Protein AF-A0A8J4U2I3-F1 (afdb_monomer_lite)

Foldseek 3Di:
DVVLVVVCVVVVNPPDAAEAEFFQDPVSVVCQVVVCVPDDVRHYYHYDHPVDPGPCVVVVHDPLWDFDAAPQRDGQDIGDPPCSPPVHCNVVVSNVVRSPPPVPPPD

InterPro domains:
  IPR007671 Selenoprotein P, N-terminal [PF04592] (1-107)
  IPR037941 Selenoprotein P [PTHR10105] (1-106)

pLDDT: mean 93.06, std 8.65, range [47.22, 98.12]

Radius of gyration: 14.65 Å; chains: 1; bounding box: 35×32×36 Å

Structure (mmCIF, N/CA/C/O backbone):
data_AF-A0A8J4U2I3-F1
#
_entry.id   AF-A0A8J4U2I3-F1
#
loop_
_atom_site.group_PDB
_atom_site.id
_atom_site.type_symbol
_atom_site.label_atom_id
_atom_site.label_alt_id
_atom_site.label_comp_id
_atom_site.label_asym_id
_atom_site.label_entity_id
_atom_site.label_seq_id
_atom_site.pdbx_PDB_ins_code
_atom_site.Cartn_x
_atom_site.Cartn_y
_atom_site.Cartn_z
_atom_site.occupancy
_atom_site.B_iso_or_equiv
_atom_site.auth_seq_id
_atom_site.auth_comp_id
_atom_site.auth_asym_id
_atom_site.auth_atom_id
_atom_site.pdbx_PDB_model_num
ATOM 1 N N . LEU A 1 1 ? 0.841 -7.121 7.303 1.00 91.88 1 LEU A N 1
ATOM 2 C CA . LEU A 1 1 ? -0.460 -6.752 6.699 1.00 91.88 1 LEU A CA 1
ATOM 3 C C . LEU A 1 1 ? -1.638 -7.536 7.272 1.00 91.88 1 LEU A C 1
ATOM 5 O O . LEU A 1 1 ? -2.484 -6.896 7.872 1.00 91.88 1 LEU A O 1
ATOM 9 N N . GLY A 1 2 ? -1.679 -8.876 7.195 1.00 94.50 2 GLY A N 1
ATOM 10 C CA . GLY A 1 2 ? -2.821 -9.661 7.718 1.00 94.50 2 GLY A CA 1
ATOM 11 C C . GLY A 1 2 ? -3.225 -9.314 9.161 1.00 94.50 2 GLY A C 1
ATOM 12 O O . GLY A 1 2 ? -4.375 -8.988 9.418 1.00 94.50 2 GLY A O 1
ATOM 13 N N . LYS A 1 3 ? -2.247 -9.207 10.076 1.00 95.19 3 LYS A N 1
ATOM 14 C CA . LYS A 1 3 ? -2.490 -8.756 11.463 1.00 95.19 3 LYS A CA 1
ATOM 15 C C . LYS A 1 3 ? -3.173 -7.381 11.563 1.00 95.19 3 LYS A C 1
ATOM 17 O O . LYS A 1 3 ? -4.005 -7.193 12.446 1.00 95.19 3 LYS A O 1
ATOM 22 N N . LEU A 1 4 ? -2.805 -6.429 10.697 1.00 96.12 4 LEU A N 1
ATOM 23 C CA . LEU A 1 4 ? -3.409 -5.092 10.653 1.00 96.12 4 LEU A CA 1
ATOM 24 C C . LEU A 1 4 ? -4.854 -5.182 10.155 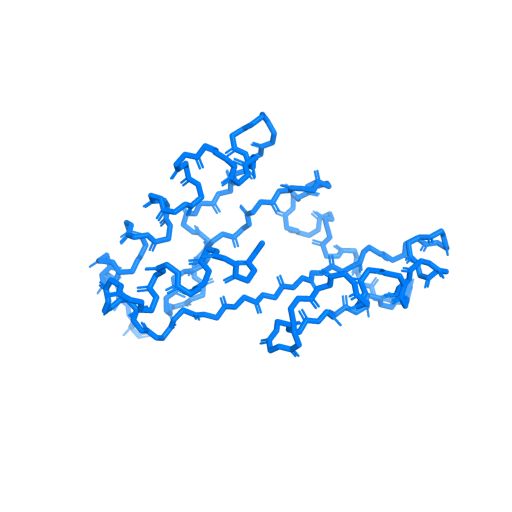1.00 96.12 4 LEU A C 1
ATOM 26 O O . LEU A 1 4 ? -5.745 -4.659 10.814 1.00 96.12 4 LEU A O 1
ATOM 30 N N . ARG A 1 5 ? -5.098 -5.903 9.055 1.00 95.56 5 ARG A N 1
ATOM 31 C CA . ARG A 1 5 ? -6.455 -6.156 8.554 1.00 95.56 5 ARG A CA 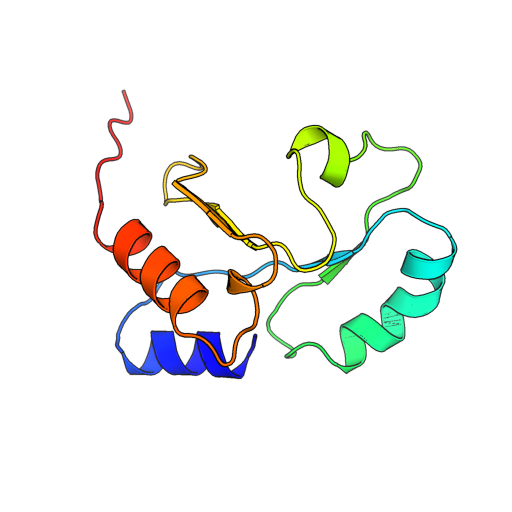1
ATOM 32 C C . ARG A 1 5 ? -7.342 -6.771 9.638 1.00 95.56 5 ARG A C 1
ATOM 34 O O . ARG A 1 5 ? -8.415 -6.245 9.914 1.00 95.56 5 ARG A O 1
ATOM 41 N N . ASP A 1 6 ? -6.879 -7.829 10.304 1.00 95.25 6 ASP A N 1
ATOM 42 C CA . ASP A 1 6 ? -7.656 -8.489 11.360 1.00 95.25 6 ASP A CA 1
ATOM 43 C C . ASP A 1 6 ? -7.917 -7.547 12.546 1.00 95.25 6 ASP A C 1
ATOM 45 O O . ASP A 1 6 ? -8.975 -7.600 13.171 1.00 95.25 6 ASP A O 1
ATOM 49 N N . LYS A 1 7 ? -6.958 -6.665 12.866 1.00 95.75 7 LYS A N 1
ATOM 50 C CA . LYS A 1 7 ? -7.121 -5.633 13.899 1.00 95.75 7 LYS A CA 1
ATOM 51 C C . LYS A 1 7 ? -8.200 -4.614 13.520 1.00 95.75 7 LYS A C 1
ATOM 53 O O . LYS A 1 7 ? -9.013 -4.275 14.377 1.00 95.75 7 LYS A O 1
ATOM 58 N N . LEU A 1 8 ? -8.233 -4.158 12.268 1.00 95.81 8 LEU A N 1
ATOM 59 C CA . LEU A 1 8 ? -9.262 -3.240 11.767 1.00 95.81 8 LEU A CA 1
ATOM 60 C C . LEU A 1 8 ? -10.652 -3.888 11.801 1.00 95.81 8 LEU A C 1
ATOM 62 O O . LEU A 1 8 ? -11.583 -3.289 12.339 1.00 95.81 8 LEU A O 1
ATOM 66 N N . ALA A 1 9 ? -10.763 -5.137 11.338 1.00 94.50 9 ALA A N 1
ATOM 67 C CA . ALA A 1 9 ? -12.016 -5.890 11.341 1.00 94.50 9 ALA A CA 1
ATOM 68 C C . ALA A 1 9 ? -12.567 -6.099 12.763 1.00 94.50 9 ALA A C 1
ATOM 70 O O . ALA A 1 9 ? -13.745 -5.852 13.011 1.00 94.50 9 ALA A O 1
ATOM 71 N N . ARG A 1 10 ? -11.710 -6.462 13.733 1.00 95.88 10 ARG A N 1
ATOM 72 C CA . ARG A 1 10 ? -12.103 -6.538 15.157 1.00 95.88 10 ARG A CA 1
ATOM 73 C C . ARG A 1 10 ? -12.550 -5.192 15.730 1.00 95.88 10 ARG A C 1
ATOM 75 O O . ARG A 1 10 ? -13.336 -5.167 16.667 1.00 95.88 10 ARG A O 1
ATOM 82 N N . GLY A 1 11 ? -12.046 -4.088 15.182 1.00 94.69 11 GLY A N 1
ATOM 83 C CA . GLY A 1 11 ? -12.450 -2.726 15.528 1.00 94.69 11 GLY A CA 1
ATOM 84 C C . GLY A 1 11 ? -13.669 -2.214 14.757 1.00 94.69 11 GLY A C 1
ATOM 85 O O . GLY A 1 11 ? -13.875 -1.005 14.736 1.00 94.69 11 GLY A O 1
ATOM 86 N N . ASN A 1 12 ? -14.430 -3.097 14.099 1.00 93.06 12 ASN A N 1
ATOM 87 C CA . ASN A 1 12 ? -15.608 -2.778 13.289 1.00 93.06 12 ASN A CA 1
ATOM 88 C C . ASN A 1 12 ? -15.344 -1.828 12.097 1.00 93.06 12 ASN A C 1
ATOM 90 O O . ASN A 1 12 ? -16.283 -1.266 11.536 1.00 93.06 12 ASN A O 1
ATOM 94 N N . LEU A 1 13 ? -14.082 -1.666 11.673 1.00 93.38 13 LEU A N 1
ATOM 95 C CA . LEU A 1 13 ? -13.745 -1.028 10.398 1.00 93.38 13 LEU A CA 1
ATOM 96 C C . LEU A 1 13 ? -13.843 -2.069 9.283 1.00 93.38 13 LEU A C 1
ATOM 98 O O . LEU A 1 13 ? -12.891 -2.795 8.990 1.00 93.38 13 LEU A O 1
ATOM 102 N N . THR A 1 14 ? -15.025 -2.156 8.685 1.00 90.69 14 THR A N 1
ATOM 103 C CA . THR A 1 14 ? -15.316 -3.032 7.546 1.00 90.69 14 THR A CA 1
ATOM 104 C C . THR A 1 14 ? -15.177 -2.274 6.221 1.00 90.69 14 THR A C 1
ATOM 106 O O . THR A 1 14 ? -15.093 -1.045 6.195 1.00 90.69 14 THR A O 1
ATOM 109 N N . GLY A 1 15 ? -15.110 -3.006 5.105 1.00 90.31 15 GLY A N 1
ATOM 110 C CA . GLY A 1 15 ? -14.977 -2.408 3.770 1.00 90.31 15 GLY A CA 1
ATOM 111 C C . GLY A 1 15 ? -13.576 -1.882 3.434 1.00 90.31 15 GLY A C 1
ATOM 112 O O . GLY A 1 15 ? -13.419 -1.182 2.442 1.00 90.31 15 GLY A O 1
ATOM 113 N N . VAL A 1 16 ? -12.558 -2.215 4.236 1.00 94.38 16 VAL A N 1
ATOM 114 C CA . VAL A 1 16 ? -11.151 -1.931 3.920 1.00 94.38 16 VAL A CA 1
ATOM 115 C C . VAL A 1 16 ? -10.563 -3.111 3.149 1.00 94.38 16 VAL A C 1
ATOM 117 O O . VAL A 1 16 ? -10.556 -4.237 3.650 1.00 94.38 16 VAL A O 1
ATOM 120 N N . ALA A 1 17 ? -10.043 -2.847 1.953 1.00 95.56 17 ALA A N 1
ATOM 121 C CA . ALA A 1 17 ? -9.330 -3.822 1.134 1.00 95.56 17 ALA A CA 1
ATOM 122 C C . ALA A 1 17 ? -7.829 -3.507 1.102 1.00 95.56 17 ALA A C 1
ATOM 124 O O . ALA A 1 17 ? -7.419 -2.354 1.204 1.00 95.56 17 ALA 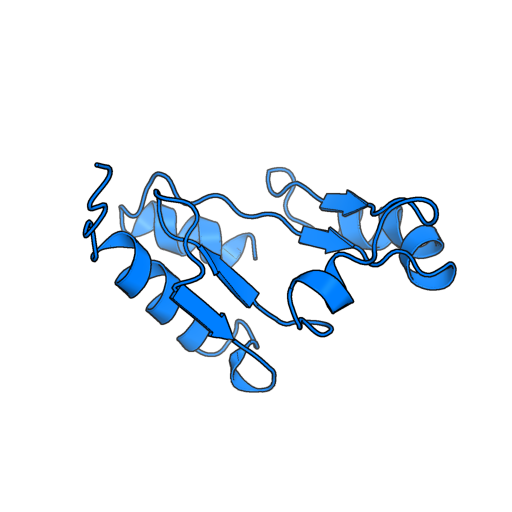A O 1
ATOM 125 N N . PHE A 1 18 ? -7.010 -4.546 0.953 1.00 97.25 18 PHE A N 1
ATOM 126 C CA . PHE A 1 18 ? -5.561 -4.425 0.811 1.00 97.25 18 PHE A CA 1
ATOM 127 C C . PHE A 1 18 ? -5.141 -5.007 -0.532 1.00 97.25 18 PHE A C 1
ATOM 129 O O . PHE A 1 18 ? -5.666 -6.037 -0.947 1.00 97.25 18 PHE A O 1
ATOM 136 N N . LEU A 1 19 ? -4.155 -4.387 -1.169 1.00 97.06 19 LEU A N 1
ATOM 137 C CA . LEU A 1 19 ? -3.500 -4.898 -2.364 1.00 97.06 19 LEU A CA 1
ATOM 138 C C . LEU A 1 19 ? -1.997 -4.714 -2.194 1.00 97.06 19 LEU A C 1
ATOM 140 O O . LEU A 1 19 ? -1.545 -3.634 -1.824 1.00 97.06 19 LEU A O 1
ATOM 144 N N . ILE A 1 20 ? -1.229 -5.764 -2.464 1.00 97.44 20 ILE A N 1
ATOM 145 C CA . ILE A 1 20 ? 0.221 -5.649 -2.609 1.00 97.44 20 ILE A CA 1
ATOM 146 C C . ILE A 1 20 ? 0.519 -5.549 -4.098 1.00 97.44 20 ILE A C 1
ATOM 148 O O . ILE A 1 20 ? 0.178 -6.458 -4.855 1.00 97.44 20 ILE A O 1
ATOM 152 N N . VAL A 1 21 ? 1.168 -4.468 -4.509 1.00 96.75 21 VAL A N 1
ATOM 153 C CA . VAL A 1 21 ? 1.756 -4.344 -5.843 1.00 96.75 21 VAL A CA 1
ATOM 154 C C . VAL A 1 21 ? 3.182 -4.870 -5.746 1.00 96.75 21 VAL A C 1
ATOM 156 O O . VAL A 1 21 ? 3.941 -4.437 -4.887 1.00 96.75 21 VAL A O 1
ATOM 159 N N . ASN A 1 22 ? 3.530 -5.863 -6.558 1.00 97.31 22 ASN A N 1
ATOM 160 C CA . ASN A 1 22 ? 4.908 -6.295 -6.725 1.00 97.31 22 ASN A CA 1
ATOM 161 C C . ASN A 1 22 ? 5.486 -5.605 -7.952 1.00 97.31 22 ASN A C 1
ATOM 163 O O . ASN A 1 22 ? 4.865 -5.607 -9.019 1.00 97.31 22 ASN A O 1
ATOM 167 N N . ASP A 1 23 ? 6.676 -5.057 -7.768 1.00 96.31 23 ASP A N 1
ATOM 168 C CA . ASP A 1 23 ? 7.412 -4.318 -8.774 1.00 96.31 23 ASP A CA 1
ATOM 169 C C . ASP A 1 23 ? 7.699 -5.145 -10.045 1.00 96.31 23 ASP A C 1
ATOM 171 O O . ASP A 1 23 ? 7.732 -6.388 -10.026 1.00 96.31 23 ASP A O 1
ATOM 175 N N . GLN A 1 24 ? 7.847 -4.438 -11.165 1.00 95.94 24 GLN A N 1
ATOM 176 C CA . GLN A 1 24 ? 8.040 -5.032 -12.478 1.00 95.94 24 GLN A CA 1
ATOM 177 C C . GLN A 1 24 ? 9.455 -5.551 -12.726 1.00 95.94 24 GLN A C 1
ATOM 179 O O . GLN A 1 24 ? 9.612 -6.290 -13.697 1.00 95.94 24 GLN A O 1
ATOM 184 N N . ASP A 1 25 ? 10.460 -5.264 -11.896 1.00 95.25 25 ASP A N 1
ATOM 185 C CA . ASP A 1 25 ? 11.840 -5.696 -12.129 1.00 95.25 25 ASP A CA 1
ATOM 186 C C . ASP A 1 25 ? 12.010 -7.216 -12.178 1.00 95.25 25 ASP A C 1
ATOM 188 O O . ASP A 1 25 ? 11.288 -8.000 -11.554 1.00 95.25 25 ASP A O 1
ATOM 192 N N . ALA A 1 26 ? 13.039 -7.664 -12.903 1.00 97.12 26 ALA A N 1
ATOM 193 C CA . ALA A 1 26 ? 13.331 -9.086 -13.079 1.00 97.12 26 ALA A CA 1
ATOM 194 C C . ALA A 1 26 ? 13.495 -9.832 -11.744 1.00 97.12 26 ALA A C 1
ATOM 196 O O . ALA A 1 26 ? 12.966 -10.936 -11.589 1.00 97.12 26 ALA A O 1
ATOM 197 N N . HIS A 1 27 ? 14.181 -9.220 -10.774 1.00 97.00 27 HIS A N 1
ATOM 198 C CA . HIS A 1 27 ? 14.354 -9.792 -9.441 1.00 97.00 27 HIS A CA 1
ATOM 199 C C . HIS A 1 27 ? 13.023 -9.860 -8.672 1.00 97.00 27 HIS A C 1
ATOM 201 O O . HIS A 1 27 ? 12.678 -10.914 -8.135 1.00 97.00 27 HIS A O 1
ATOM 207 N N . SER A 1 28 ? 12.240 -8.776 -8.671 1.00 96.12 28 SER A N 1
ATOM 208 C CA . SER A 1 28 ? 10.916 -8.707 -8.036 1.00 96.12 28 SER A CA 1
ATOM 209 C C . SER A 1 28 ? 9.986 -9.805 -8.562 1.00 96.12 28 SER A C 1
ATOM 211 O O . SER A 1 28 ? 9.383 -10.539 -7.773 1.00 96.12 28 SER A O 1
ATOM 213 N N . ARG A 1 29 ? 9.954 -10.010 -9.886 1.00 97.12 29 ARG A N 1
ATOM 214 C CA . ARG A 1 29 ? 9.182 -11.083 -10.537 1.00 97.12 29 ARG A CA 1
ATOM 215 C C . ARG A 1 29 ? 9.661 -12.481 -10.156 1.00 97.12 29 ARG A C 1
ATOM 217 O O . ARG A 1 29 ? 8.835 -13.350 -9.879 1.00 97.12 29 ARG A O 1
ATOM 224 N N . ALA A 1 30 ? 10.975 -12.709 -10.121 1.00 98.00 30 ALA A N 1
ATOM 225 C CA . ALA A 1 30 ? 11.536 -13.995 -9.701 1.00 98.00 30 ALA A CA 1
ATOM 226 C C . ALA A 1 30 ? 11.146 -14.341 -8.251 1.00 98.00 30 ALA A C 1
ATOM 228 O O . ALA A 1 30 ? 10.910 -15.505 -7.926 1.00 98.00 30 ALA A O 1
ATOM 229 N N . MET A 1 31 ? 11.000 -13.320 -7.401 1.00 98.00 31 MET A N 1
ATOM 230 C CA . MET A 1 31 ? 10.615 -13.451 -5.994 1.00 98.00 31 MET A CA 1
ATOM 231 C C . MET A 1 31 ? 9.098 -13.451 -5.745 1.00 98.00 31 MET A C 1
ATOM 233 O O . MET A 1 31 ? 8.681 -13.583 -4.591 1.00 98.00 31 MET A O 1
ATOM 237 N N . TYR A 1 32 ? 8.260 -13.366 -6.787 1.00 97.81 32 TYR A N 1
ATOM 238 C CA . TYR A 1 32 ? 6.797 -13.290 -6.656 1.00 97.81 32 TYR A CA 1
ATOM 239 C C . TYR A 1 32 ? 6.216 -14.390 -5.759 1.00 97.81 32 TYR A C 1
ATOM 241 O O . TYR A 1 32 ? 5.400 -14.123 -4.877 1.00 97.81 32 TYR A O 1
ATOM 249 N N . TRP A 1 33 ? 6.650 -15.638 -5.951 1.00 97.44 33 TRP A N 1
ATOM 250 C CA . TRP A 1 33 ? 6.120 -16.767 -5.186 1.00 97.44 33 TRP A CA 1
ATOM 251 C C . TRP A 1 33 ? 6.514 -16.720 -3.713 1.00 97.44 33 TRP A C 1
ATOM 253 O O . TRP A 1 33 ? 5.710 -17.089 -2.858 1.00 97.44 33 TRP A O 1
ATOM 263 N N . GLU A 1 34 ? 7.706 -16.210 -3.401 1.00 97.94 34 GLU A N 1
ATOM 264 C CA . GLU A 1 34 ? 8.125 -16.009 -2.016 1.00 97.94 34 GLU A CA 1
ATOM 265 C C . GLU A 1 34 ? 7.320 -14.888 -1.354 1.00 97.94 34 GLU A C 1
ATOM 267 O O . GLU A 1 34 ? 6.842 -15.054 -0.228 1.00 97.94 34 GLU A O 1
ATOM 272 N N . LEU A 1 35 ? 7.102 -13.778 -2.067 1.00 97.12 35 LEU A N 1
ATOM 273 C CA . LEU A 1 35 ? 6.238 -12.690 -1.608 1.00 97.12 35 LEU A CA 1
ATOM 274 C C . LEU A 1 35 ? 4.815 -13.197 -1.339 1.00 97.12 35 LEU A C 1
ATOM 276 O O . LEU A 1 35 ? 4.263 -12.961 -0.261 1.00 97.12 35 LEU A O 1
ATOM 280 N N . LYS A 1 36 ? 4.237 -13.950 -2.280 1.00 97.06 36 LYS A N 1
ATOM 281 C CA . LYS A 1 36 ? 2.895 -14.526 -2.147 1.00 97.06 36 LYS A CA 1
ATOM 282 C C . LYS A 1 36 ? 2.806 -15.501 -0.975 1.00 97.06 36 LYS A C 1
ATOM 284 O O . LYS A 1 36 ? 1.853 -15.425 -0.210 1.00 97.06 36 LYS A O 1
ATOM 289 N N . ARG A 1 37 ? 3.815 -16.360 -0.778 1.00 96.62 37 ARG A N 1
ATOM 290 C CA . ARG A 1 37 ? 3.880 -17.312 0.346 1.00 96.62 37 ARG A CA 1
ATOM 291 C C . ARG A 1 37 ? 3.891 -16.617 1.711 1.00 96.62 37 ARG A C 1
ATOM 293 O O . ARG A 1 37 ? 3.331 -17.147 2.665 1.00 96.62 37 ARG A O 1
ATOM 300 N N . ARG A 1 38 ? 4.534 -15.449 1.817 1.00 95.94 38 ARG A N 1
ATOM 301 C CA . ARG A 1 38 ? 4.599 -14.649 3.058 1.00 95.94 38 ARG A CA 1
ATOM 302 C C . ARG A 1 38 ? 3.382 -13.754 3.278 1.00 95.94 38 ARG A C 1
ATOM 304 O O . ARG A 1 38 ? 3.200 -13.227 4.377 1.00 95.94 38 ARG A O 1
ATOM 311 N N . THR A 1 39 ? 2.580 -13.549 2.241 1.00 96.38 39 THR A N 1
ATOM 312 C CA . THR A 1 39 ? 1.388 -12.708 2.290 1.00 96.38 39 THR A CA 1
ATOM 313 C C . THR A 1 39 ? 0.213 -13.504 2.856 1.00 96.38 39 THR A C 1
ATOM 315 O O . THR A 1 39 ? 0.100 -14.709 2.646 1.00 96.38 39 THR A O 1
ATOM 318 N N . ALA A 1 40 ? -0.663 -12.843 3.618 1.00 95.38 40 ALA A N 1
ATOM 319 C CA . ALA A 1 40 ? -1.885 -13.481 4.105 1.00 95.38 40 ALA A CA 1
ATOM 320 C C . ALA A 1 40 ? -2.764 -13.910 2.915 1.00 95.38 40 ALA A C 1
ATOM 322 O O . ALA A 1 40 ? -2.861 -13.165 1.945 1.00 95.38 40 ALA A O 1
ATOM 323 N N . GLN A 1 41 ? -3.397 -15.088 2.986 1.00 90.94 41 GLN A N 1
ATOM 324 C CA . GLN A 1 41 ? -4.074 -15.723 1.839 1.00 90.94 41 GLN A CA 1
ATOM 325 C C . GLN A 1 41 ? -5.135 -14.847 1.155 1.00 90.94 41 GLN A C 1
ATOM 327 O O . GLN A 1 41 ? -5.345 -14.959 -0.048 1.00 90.94 41 GLN A O 1
ATOM 332 N N . ASP A 1 42 ? -5.792 -13.981 1.913 1.00 92.38 42 ASP A N 1
ATOM 333 C CA . ASP A 1 42 ? -6.871 -13.097 1.482 1.00 92.38 42 ASP A CA 1
ATOM 334 C C . ASP A 1 42 ? -6.394 -11.676 1.126 1.00 92.38 42 ASP A C 1
ATOM 336 O O . ASP A 1 42 ? -7.209 -10.791 0.879 1.00 92.38 42 ASP A O 1
ATOM 340 N N . ILE A 1 43 ? -5.078 -11.444 1.082 1.00 97.12 43 ILE A N 1
ATOM 341 C CA . ILE A 1 43 ? -4.500 -10.213 0.537 1.00 97.12 43 ILE A CA 1
ATOM 342 C C . ILE A 1 43 ? -3.962 -10.516 -0.866 1.00 97.12 43 ILE A C 1
ATOM 344 O O . ILE A 1 43 ? -2.978 -11.252 -0.994 1.00 97.12 43 ILE A O 1
ATOM 348 N N . PRO A 1 44 ? -4.575 -9.969 -1.930 1.00 97.62 44 PRO A N 1
ATOM 349 C CA . PRO A 1 44 ? -4.082 -10.154 -3.284 1.00 97.62 44 PRO A CA 1
ATOM 350 C C . PRO A 1 44 ? -2.683 -9.554 -3.460 1.00 97.62 44 PRO A C 1
ATOM 352 O O . PRO A 1 44 ? -2.359 -8.487 -2.935 1.00 97.62 44 PRO A O 1
ATOM 355 N N . VAL A 1 45 ? -1.870 -10.252 -4.255 1.00 97.88 45 VAL A N 1
ATOM 356 C CA . VAL A 1 45 ? -0.558 -9.789 -4.715 1.00 97.88 45 VAL A CA 1
ATOM 357 C C . VAL A 1 45 ? -0.621 -9.649 -6.229 1.00 97.88 45 VAL A C 1
ATOM 359 O O . VAL A 1 45 ? -0.678 -10.653 -6.949 1.00 97.88 45 VAL A O 1
ATOM 362 N N . TYR A 1 46 ? -0.631 -8.409 -6.700 1.00 97.00 46 TYR A N 1
ATOM 363 C CA . TYR A 1 46 ? -0.590 -8.072 -8.114 1.00 97.00 46 TYR A CA 1
ATOM 364 C C . TYR A 1 46 ? 0.860 -8.016 -8.585 1.00 97.00 46 TYR A C 1
ATOM 366 O O . TYR A 1 46 ? 1.651 -7.228 -8.080 1.00 97.00 46 TYR A O 1
ATOM 374 N N . GLN A 1 47 ? 1.212 -8.860 -9.554 1.00 97.38 47 GLN A N 1
ATOM 375 C CA . GLN A 1 47 ? 2.500 -8.779 -10.231 1.00 97.38 47 GLN A CA 1
ATOM 376 C C . GLN A 1 47 ? 2.377 -7.848 -11.430 1.00 97.38 47 GLN A C 1
ATOM 378 O O . GLN A 1 47 ? 1.671 -8.169 -12.388 1.00 97.38 47 GLN A O 1
ATOM 383 N N . GLN A 1 48 ? 3.106 -6.740 -11.412 1.00 95.50 48 GLN A N 1
ATOM 384 C CA . GLN A 1 48 ? 3.154 -5.846 -12.555 1.00 95.50 48 GLN A CA 1
ATOM 385 C C . GLN A 1 48 ? 3.856 -6.507 -13.748 1.00 95.50 48 GLN A C 1
ATOM 387 O O . GLN A 1 48 ? 4.862 -7.210 -13.601 1.00 95.50 48 GLN A O 1
ATOM 392 N N . SER A 1 49 ? 3.290 -6.293 -14.937 1.00 95.50 49 SER A N 1
ATOM 393 C CA . SER A 1 49 ? 3.885 -6.714 -16.203 1.00 95.50 49 SER A CA 1
ATOM 394 C C . SER A 1 49 ? 4.930 -5.690 -16.655 1.00 95.50 49 SER A C 1
ATOM 396 O O . SER A 1 49 ? 4.599 -4.508 -16.681 1.00 95.50 49 SER A O 1
ATOM 398 N N . PRO A 1 50 ? 6.117 -6.121 -17.122 1.00 94.94 50 PRO A N 1
ATOM 399 C CA . PRO A 1 50 ? 7.166 -5.216 -17.603 1.00 94.94 50 PRO A CA 1
ATOM 400 C C . PRO A 1 50 ? 6.821 -4.482 -18.910 1.00 94.94 50 PRO A C 1
ATOM 402 O O . PRO A 1 50 ? 7.610 -3.685 -19.398 1.00 94.94 50 PRO A O 1
ATOM 405 N N . LEU A 1 51 ? 5.679 -4.796 -19.533 1.00 95.25 51 L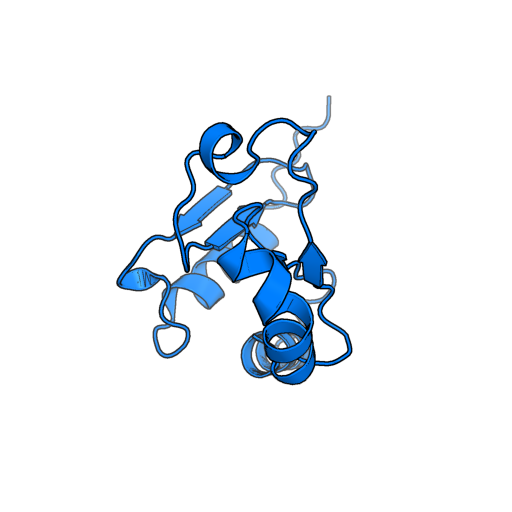EU A N 1
ATOM 406 C CA . LEU A 1 51 ? 5.205 -4.150 -20.765 1.00 95.25 51 LEU A CA 1
ATOM 407 C C . LEU A 1 51 ? 4.156 -3.059 -20.498 1.00 95.25 51 LEU A C 1
ATOM 409 O O . LEU A 1 51 ? 3.594 -2.499 -21.439 1.00 95.25 51 LEU A O 1
ATOM 413 N N . LYS A 1 52 ? 3.813 -2.815 -19.231 1.00 94.25 52 LYS A N 1
ATOM 414 C CA . LYS A 1 52 ? 2.854 -1.787 -18.820 1.00 94.25 52 LYS A CA 1
ATOM 415 C C . LYS A 1 52 ? 3.607 -0.573 -18.266 1.00 94.25 52 LYS A C 1
ATOM 417 O O . LYS A 1 52 ? 4.752 -0.730 -17.857 1.00 94.25 52 LYS A O 1
ATOM 422 N N . PRO A 1 53 ? 2.977 0.616 -18.247 1.00 95.00 53 PRO A N 1
ATOM 423 C CA . PRO A 1 53 ? 3.542 1.772 -17.561 1.00 95.00 53 PRO A CA 1
ATOM 424 C C . PRO A 1 53 ? 3.933 1.434 -16.124 1.00 95.00 53 PRO A C 1
ATOM 426 O O . PRO A 1 53 ? 3.276 0.600 -15.483 1.00 95.00 53 PRO A O 1
ATOM 429 N N . ASP A 1 54 ? 4.993 2.076 -15.637 1.00 94.12 54 ASP A N 1
ATOM 430 C CA . ASP A 1 54 ? 5.456 1.829 -14.286 1.00 94.12 54 ASP A CA 1
ATOM 431 C C . ASP A 1 54 ? 4.463 2.402 -13.265 1.00 94.12 54 ASP A C 1
ATOM 433 O O . ASP A 1 54 ? 4.283 3.614 -13.179 1.00 94.12 54 ASP A O 1
ATOM 437 N N . ILE A 1 55 ? 3.779 1.536 -12.516 1.00 93.06 55 ILE A N 1
ATOM 438 C CA . ILE A 1 55 ? 2.843 1.921 -11.463 1.00 93.06 55 ILE A CA 1
ATOM 439 C C . ILE A 1 55 ? 3.578 2.664 -10.348 1.00 93.06 55 ILE A C 1
ATOM 441 O O . ILE A 1 55 ? 3.015 3.615 -9.818 1.00 93.06 55 ILE A O 1
ATOM 445 N N . TRP A 1 56 ? 4.807 2.271 -10.005 1.00 92.00 56 TRP A N 1
ATOM 446 C CA . TRP A 1 56 ? 5.567 2.927 -8.942 1.00 92.00 56 TRP A CA 1
ATOM 447 C C . TRP A 1 56 ? 5.966 4.346 -9.346 1.00 92.00 56 TRP A C 1
ATOM 449 O O . TRP A 1 56 ? 5.741 5.266 -8.568 1.00 92.00 56 TRP A O 1
ATOM 459 N N . GLU A 1 57 ? 6.404 4.560 -10.592 1.00 93.12 57 GLU A N 1
ATOM 460 C CA . GLU A 1 57 ? 6.634 5.920 -11.111 1.00 93.12 57 GLU A CA 1
ATOM 461 C C . GLU A 1 57 ? 5.324 6.713 -11.244 1.00 93.12 57 GLU A C 1
ATOM 463 O O . GLU A 1 57 ? 5.261 7.885 -10.886 1.00 93.12 57 GLU A O 1
ATOM 468 N N . THR A 1 58 ? 4.252 6.082 -11.737 1.00 93.19 58 THR A N 1
ATOM 469 C CA . THR A 1 58 ? 2.951 6.747 -11.949 1.00 93.19 58 THR A CA 1
ATOM 470 C C . THR A 1 58 ? 2.336 7.234 -10.639 1.00 93.19 58 THR A C 1
ATOM 472 O O . THR A 1 58 ? 1.662 8.262 -10.616 1.00 93.19 58 THR A O 1
ATOM 475 N N . LEU A 1 59 ? 2.524 6.474 -9.561 1.00 91.38 59 LEU A N 1
ATOM 476 C CA . LEU A 1 59 ? 1.987 6.781 -8.239 1.00 91.38 59 LEU A CA 1
ATOM 477 C C . LEU A 1 59 ? 2.989 7.520 -7.340 1.00 91.38 59 LEU A C 1
ATOM 479 O O . LEU A 1 59 ? 2.659 7.753 -6.180 1.00 91.38 59 LEU A O 1
ATOM 483 N N . ASP A 1 60 ? 4.172 7.867 -7.862 1.00 92.88 60 ASP A N 1
ATOM 484 C CA . ASP A 1 60 ? 5.289 8.459 -7.110 1.00 92.88 60 ASP A CA 1
ATOM 485 C C . ASP A 1 60 ? 5.617 7.676 -5.822 1.00 92.88 60 ASP A C 1
ATOM 487 O O . ASP A 1 60 ? 5.839 8.239 -4.755 1.00 92.88 60 ASP A O 1
ATOM 491 N N . GLY A 1 61 ? 5.561 6.343 -5.899 1.00 92.62 61 GLY A N 1
ATOM 492 C CA . GLY A 1 61 ? 5.736 5.445 -4.760 1.00 92.62 61 GLY A CA 1
ATOM 493 C C . GLY A 1 61 ? 7.081 4.724 -4.770 1.00 92.62 61 GLY A C 1
ATOM 494 O O . GLY A 1 61 ? 7.621 4.404 -5.826 1.00 92.62 61 GLY A O 1
ATOM 495 N N . ASP A 1 62 ? 7.572 4.375 -3.582 1.00 93.06 62 ASP A N 1
ATOM 496 C CA . ASP A 1 62 ? 8.783 3.576 -3.386 1.00 93.06 62 ASP A CA 1
ATOM 497 C C . ASP A 1 62 ? 8.487 2.288 -2.587 1.00 93.06 62 ASP A C 1
ATOM 499 O O . ASP A 1 62 ? 7.402 2.036 -2.043 1.00 93.06 62 ASP A O 1
ATOM 503 N N . LYS A 1 63 ? 9.483 1.411 -2.506 1.00 92.19 63 LYS A N 1
ATOM 504 C CA . LYS A 1 63 ? 9.438 0.159 -1.770 1.00 92.19 63 LYS A CA 1
ATOM 505 C C . LYS A 1 63 ? 9.053 0.393 -0.307 1.00 92.19 63 LYS A C 1
ATOM 507 O O . LYS A 1 63 ? 9.755 1.049 0.460 1.00 92.19 63 LYS A O 1
ATOM 512 N N . ASN A 1 64 ? 8.049 -0.368 0.126 1.00 93.56 64 ASN A N 1
ATOM 513 C CA . ASN A 1 64 ? 7.440 -0.328 1.461 1.00 93.56 64 ASN A CA 1
ATOM 514 C C . ASN A 1 64 ? 6.550 0.890 1.722 1.00 93.56 64 ASN A C 1
ATOM 516 O O . ASN A 1 64 ? 6.124 1.057 2.866 1.00 93.56 64 ASN A O 1
ATOM 520 N N . ASP A 1 65 ? 6.238 1.699 0.716 1.00 96.56 65 ASP A N 1
ATOM 521 C CA . ASP A 1 65 ? 5.253 2.756 0.882 1.00 96.56 65 ASP A CA 1
ATOM 522 C C . ASP A 1 65 ? 3.838 2.188 1.001 1.00 96.56 65 ASP A C 1
ATOM 524 O O . ASP A 1 65 ? 3.515 1.096 0.520 1.00 96.56 65 ASP A O 1
ATOM 528 N N . PHE A 1 66 ? 2.977 2.959 1.657 1.00 97.81 66 PHE A N 1
ATOM 529 C CA . PHE A 1 66 ? 1.541 2.727 1.674 1.00 97.81 66 PHE A CA 1
ATOM 530 C C . PHE A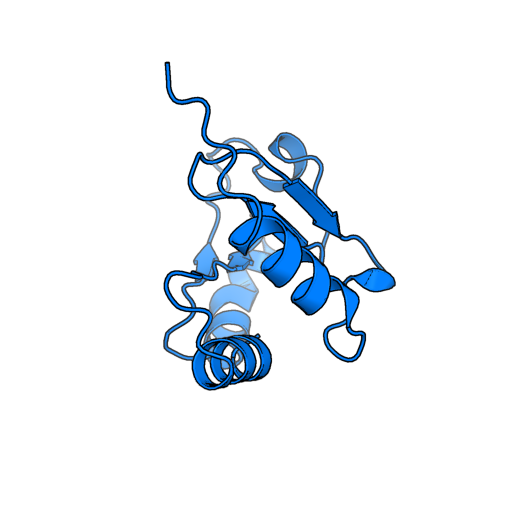 1 66 ? 0.831 3.891 1.010 1.00 97.81 66 PHE A C 1
ATOM 532 O O . PHE A 1 66 ? 0.916 5.026 1.474 1.00 97.81 66 PHE A O 1
ATOM 539 N N . LEU A 1 67 ? 0.071 3.572 -0.028 1.00 97.25 67 LEU A N 1
ATOM 540 C CA . LEU A 1 67 ? -0.866 4.479 -0.668 1.00 97.25 67 LEU A CA 1
ATOM 541 C C . LEU A 1 67 ? -2.265 4.124 -0.163 1.00 97.25 67 LEU A C 1
ATOM 543 O O . LEU A 1 67 ? -2.754 3.014 -0.387 1.00 97.25 67 LEU A O 1
ATOM 547 N N . VAL A 1 68 ? -2.878 5.032 0.590 1.00 97.06 68 VAL A N 1
ATOM 548 C CA . VAL A 1 68 ? -4.211 4.849 1.167 1.00 97.06 68 VAL A CA 1
ATOM 549 C C . VAL A 1 68 ? -5.195 5.647 0.332 1.00 97.06 68 VAL A C 1
ATOM 551 O O . VAL A 1 68 ? -5.062 6.861 0.207 1.00 97.06 68 VAL A O 1
ATOM 554 N N . TYR A 1 69 ? -6.173 4.947 -0.232 1.00 94.88 69 TYR A N 1
ATOM 555 C CA . TYR A 1 69 ? -7.235 5.543 -1.030 1.00 94.88 69 TYR A CA 1
ATOM 556 C C . TYR A 1 69 ? -8.554 5.507 -0.265 1.00 94.88 69 TYR A C 1
ATOM 558 O O . TYR A 1 69 ? -8.834 4.548 0.465 1.00 94.88 69 TYR A O 1
ATOM 566 N N . ASP A 1 70 ? -9.367 6.541 -0.444 1.00 93.25 70 ASP A N 1
ATOM 567 C CA . ASP A 1 70 ? -10.734 6.568 0.064 1.00 93.25 70 ASP A CA 1
ATOM 568 C C . ASP A 1 70 ? -11.705 5.759 -0.819 1.00 93.25 70 ASP A C 1
ATOM 570 O O . ASP A 1 70 ? -11.334 5.125 -1.811 1.00 93.25 70 ASP A O 1
ATOM 574 N N . ARG A 1 71 ? -12.992 5.776 -0.452 1.00 90.62 71 ARG A N 1
ATOM 575 C CA . ARG A 1 71 ? -14.063 5.098 -1.206 1.00 90.62 71 ARG A CA 1
ATOM 576 C C . ARG A 1 71 ? -14.302 5.690 -2.601 1.00 90.62 71 ARG A C 1
ATOM 578 O O . ARG A 1 71 ? -14.923 5.025 -3.426 1.00 90.62 71 ARG A O 1
ATOM 585 N N . CYS A 1 72 ? -13.831 6.906 -2.854 1.00 89.88 72 CYS A N 1
ATOM 586 C CA . CYS A 1 72 ? -13.938 7.609 -4.125 1.00 89.88 72 CYS A CA 1
ATOM 587 C C . CYS A 1 72 ? -12.718 7.420 -5.031 1.00 89.88 72 CYS A C 1
ATOM 589 O O . CYS A 1 72 ? -12.721 7.897 -6.165 1.00 89.88 72 CYS A O 1
ATOM 591 N N . GLY A 1 73 ? -11.694 6.704 -4.560 1.00 90.38 73 GLY A N 1
ATOM 592 C CA . GLY A 1 73 ? -10.456 6.494 -5.301 1.00 90.38 73 GLY A CA 1
ATOM 593 C C . GLY A 1 73 ? -9.495 7.680 -5.232 1.00 90.38 73 GLY A C 1
ATOM 594 O O . GLY A 1 73 ? -8.547 7.722 -6.016 1.00 90.38 73 GLY A O 1
ATOM 595 N N . LEU A 1 74 ? -9.697 8.626 -4.310 1.00 91.38 74 LEU A N 1
ATOM 596 C CA . LEU A 1 74 ? -8.734 9.693 -4.054 1.00 91.38 74 LEU A CA 1
ATOM 597 C C . LEU A 1 74 ? -7.628 9.182 -3.127 1.00 91.38 74 LEU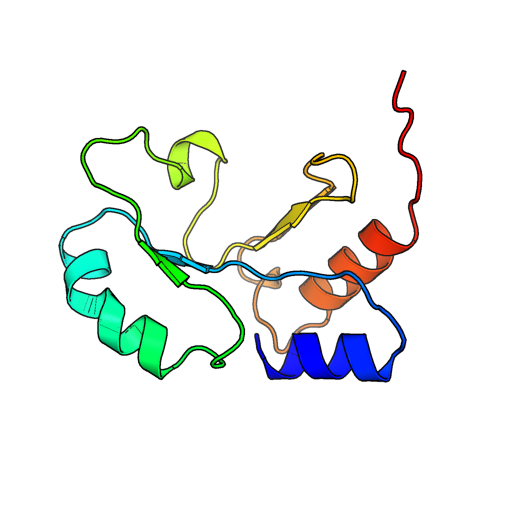 A C 1
ATOM 599 O O . LEU A 1 74 ? -7.907 8.536 -2.117 1.00 91.38 74 LEU A O 1
ATOM 603 N N . LEU A 1 75 ? -6.372 9.486 -3.461 1.00 93.75 75 LEU A N 1
ATOM 604 C CA . LEU A 1 75 ? -5.231 9.227 -2.585 1.00 93.75 75 LEU A CA 1
ATOM 605 C C . LEU A 1 75 ? -5.288 10.191 -1.392 1.00 93.75 75 LEU A C 1
ATOM 607 O O . LEU A 1 75 ? -5.100 11.393 -1.563 1.00 93.75 75 LEU A O 1
ATOM 611 N N . THR A 1 76 ? -5.537 9.672 -0.192 1.00 94.94 76 THR A N 1
ATOM 612 C CA . THR A 1 76 ? -5.636 10.477 1.037 1.00 94.94 76 THR A CA 1
ATOM 613 C C . THR A 1 76 ? -4.334 10.501 1.825 1.00 94.94 76 THR A C 1
ATOM 615 O O . THR A 1 76 ? -3.999 11.519 2.426 1.00 94.94 76 THR A O 1
ATOM 618 N N . PHE A 1 77 ? -3.574 9.401 1.807 1.00 96.31 77 PHE A N 1
ATOM 619 C CA . PHE A 1 77 ? -2.261 9.331 2.445 1.00 96.31 77 PHE A CA 1
ATOM 620 C C . PHE A 1 77 ? -1.257 8.583 1.578 1.00 96.31 77 PHE A C 1
ATOM 622 O O . PHE A 1 77 ? -1.527 7.481 1.101 1.00 96.31 77 PHE A O 1
ATOM 629 N N . HIS A 1 78 ? -0.056 9.146 1.487 1.00 97.25 78 HIS A N 1
ATOM 630 C CA . HIS A 1 78 ? 1.149 8.476 1.016 1.00 97.25 78 HIS A CA 1
ATOM 631 C C . HIS A 1 78 ? 2.121 8.379 2.191 1.00 97.25 78 HIS A C 1
ATOM 633 O O . HIS A 1 78 ? 2.615 9.383 2.701 1.00 97.25 78 HIS A O 1
ATOM 639 N N . ILE A 1 79 ? 2.308 7.164 2.702 1.00 97.88 79 ILE A N 1
ATOM 640 C CA . ILE A 1 79 ? 3.084 6.902 3.915 1.00 97.88 79 ILE A CA 1
ATOM 641 C C . ILE A 1 79 ? 4.376 6.219 3.510 1.00 97.88 79 ILE A C 1
ATOM 643 O O . ILE A 1 79 ? 4.375 5.044 3.143 1.00 97.88 79 ILE A O 1
ATOM 647 N N . VAL A 1 80 ? 5.464 6.962 3.641 1.00 96.75 80 VAL A N 1
ATOM 648 C CA . VAL A 1 80 ? 6.810 6.527 3.278 1.00 96.75 80 VAL A CA 1
ATOM 649 C C . VAL A 1 80 ? 7.588 6.004 4.486 1.00 96.75 80 VAL A C 1
ATOM 651 O O . VAL A 1 80 ? 7.173 6.155 5.644 1.00 96.75 80 VAL A O 1
ATOM 654 N N . LEU A 1 81 ? 8.747 5.392 4.246 1.00 95.25 81 LEU A N 1
ATOM 655 C CA . LEU A 1 81 ? 9.692 5.071 5.320 1.00 95.25 81 LEU A CA 1
ATOM 656 C C . LEU A 1 81 ? 10.137 6.344 6.080 1.00 95.25 81 LEU A C 1
ATOM 658 O O . LEU A 1 81 ? 10.329 7.390 5.467 1.00 95.25 81 LEU A O 1
ATOM 662 N N . PRO A 1 82 ? 10.342 6.278 7.413 1.00 94.81 82 PRO A N 1
ATOM 663 C CA . PRO A 1 82 ? 10.195 5.111 8.292 1.00 94.81 82 PRO A CA 1
ATOM 664 C C . PRO A 1 82 ? 8.767 4.921 8.844 1.00 94.81 82 PRO A C 1
ATOM 666 O O . PRO A 1 82 ? 8.521 3.996 9.618 1.00 94.81 82 PRO A O 1
ATOM 669 N N . TYR A 1 83 ? 7.815 5.786 8.493 1.00 97.19 83 TYR A N 1
ATOM 670 C CA . TYR A 1 83 ? 6.456 5.764 9.048 1.00 97.19 83 TYR A CA 1
ATOM 671 C C . TYR A 1 83 ? 5.622 4.576 8.553 1.00 97.19 83 TYR A C 1
ATOM 673 O O . TYR A 1 83 ? 4.670 4.167 9.222 1.00 97.19 83 TYR A O 1
ATOM 681 N N . SER A 1 84 ? 6.007 3.979 7.426 1.00 96.75 84 SER A N 1
ATOM 682 C CA . SER A 1 84 ? 5.359 2.802 6.845 1.00 96.75 84 SER A CA 1
ATOM 683 C C . SER A 1 84 ? 5.615 1.487 7.591 1.00 96.75 84 SER A C 1
ATOM 685 O O . SER A 1 84 ? 4.957 0.478 7.316 1.00 96.75 84 SER A O 1
ATOM 687 N N . PHE A 1 85 ? 6.524 1.454 8.574 1.00 95.94 85 PHE A N 1
ATOM 688 C CA . PHE A 1 85 ? 6.707 0.249 9.378 1.00 95.94 85 PHE A CA 1
ATOM 689 C C . PHE A 1 85 ? 5.445 -0.079 10.188 1.00 95.94 85 PHE A C 1
ATOM 691 O O . PHE A 1 85 ? 5.010 0.680 11.048 1.00 95.94 85 PHE A O 1
ATOM 698 N N . LEU A 1 86 ? 4.898 -1.279 9.975 1.00 94.56 86 LEU A N 1
ATOM 699 C CA . LEU A 1 86 ? 3.630 -1.723 10.569 1.00 94.56 86 LEU A CA 1
ATOM 700 C C . LEU A 1 86 ? 3.647 -1.929 12.095 1.00 94.56 86 LEU A C 1
ATOM 702 O O . LEU A 1 86 ? 2.597 -2.217 12.670 1.00 94.56 86 LEU A O 1
ATOM 706 N N . HIS A 1 87 ? 4.804 -1.838 12.760 1.00 93.69 87 HIS A N 1
ATOM 707 C CA . HIS A 1 87 ? 4.852 -1.783 14.227 1.00 93.69 87 HIS A CA 1
ATOM 708 C C . HIS A 1 87 ? 4.537 -0.385 14.771 1.00 93.69 87 HIS A C 1
ATOM 710 O O . HIS A 1 87 ? 4.206 -0.265 15.950 1.00 93.69 87 HIS A O 1
ATOM 716 N N . TYR A 1 88 ? 4.606 0.653 13.933 1.00 96.00 88 TYR A N 1
ATOM 717 C CA . TYR A 1 88 ? 4.139 1.996 14.255 1.00 96.00 88 TYR A CA 1
ATOM 718 C C . TYR A 1 88 ? 2.652 2.176 13.905 1.00 96.00 88 TYR A C 1
ATOM 720 O O . TYR A 1 88 ? 2.116 1.469 13.048 1.00 96.00 88 TYR A O 1
ATOM 728 N N . PRO A 1 89 ? 1.954 3.132 14.548 1.00 96.62 89 PRO A N 1
ATOM 729 C CA . PRO A 1 89 ? 0.512 3.295 14.375 1.00 96.62 89 PRO A CA 1
ATOM 730 C C . PRO A 1 89 ? 0.107 4.042 13.095 1.00 96.62 89 PRO A C 1
ATOM 732 O O . PRO A 1 89 ? -1.085 4.114 12.810 1.00 96.62 89 PRO A O 1
ATOM 735 N N . TYR A 1 90 ? 1.046 4.609 12.333 1.00 98.12 90 TYR A N 1
ATOM 736 C CA . TYR A 1 90 ? 0.744 5.577 11.270 1.00 98.12 90 TYR A CA 1
ATOM 737 C C . TYR A 1 90 ? -0.136 5.008 10.154 1.00 98.12 90 TYR A C 1
ATOM 739 O O . TYR A 1 90 ? -1.131 5.629 9.792 1.00 98.12 90 TYR A O 1
ATOM 747 N N . VAL A 1 91 ? 0.163 3.797 9.673 1.00 98.12 91 VAL A N 1
ATOM 748 C CA . VAL A 1 91 ? -0.644 3.137 8.632 1.00 98.12 91 VAL A CA 1
ATOM 749 C C . VAL A 1 91 ? -2.068 2.864 9.122 1.00 98.12 91 VAL A C 1
ATOM 751 O O . VAL A 1 91 ? -3.036 3.113 8.409 1.00 98.12 91 VAL A O 1
ATOM 754 N N . GLU A 1 92 ? -2.225 2.390 10.360 1.00 97.50 92 GLU A N 1
ATOM 755 C CA . GLU A 1 92 ? -3.553 2.166 10.937 1.00 97.50 92 GLU A CA 1
ATOM 756 C C . GLU A 1 92 ? -4.324 3.479 11.124 1.00 97.50 92 GLU A C 1
ATOM 758 O O . GLU A 1 92 ? -5.517 3.535 10.823 1.00 97.50 92 GLU A O 1
ATOM 763 N N . ALA A 1 93 ? -3.655 4.523 11.615 1.00 97.19 93 ALA A N 1
ATOM 764 C CA . ALA A 1 93 ? -4.254 5.833 11.835 1.00 97.19 93 ALA A CA 1
ATOM 765 C C . ALA A 1 93 ? -4.734 6.462 10.519 1.00 97.19 93 ALA A C 1
ATOM 767 O O . ALA A 1 93 ? -5.867 6.930 10.457 1.00 97.19 93 ALA A O 1
ATOM 768 N N . ALA A 1 94 ? -3.924 6.392 9.460 1.00 97.31 94 ALA A N 1
ATOM 769 C CA . ALA A 1 94 ? -4.281 6.879 8.129 1.00 97.31 94 ALA A CA 1
ATOM 770 C C . ALA A 1 94 ? -5.500 6.151 7.544 1.00 97.31 94 ALA A C 1
ATOM 772 O O . ALA A 1 94 ? -6.421 6.792 7.037 1.00 97.31 94 ALA A O 1
ATOM 773 N N . ILE A 1 95 ? -5.556 4.818 7.672 1.00 96.88 95 ILE A N 1
ATOM 774 C CA . ILE A 1 95 ? -6.724 4.033 7.242 1.00 96.88 95 ILE A CA 1
ATOM 775 C C . ILE A 1 95 ? -7.973 4.458 8.022 1.00 96.88 95 ILE A C 1
ATOM 777 O O . ILE A 1 95 ? -9.039 4.622 7.433 1.00 96.88 95 ILE A O 1
ATOM 781 N N . ARG A 1 96 ? -7.860 4.657 9.342 1.00 95.44 96 ARG A N 1
ATOM 782 C CA . ARG A 1 96 ? -8.988 5.087 10.182 1.00 95.44 96 ARG A CA 1
ATOM 783 C C . ARG A 1 96 ? -9.482 6.484 9.823 1.00 95.44 96 ARG A C 1
ATOM 785 O O . ARG A 1 96 ? -10.690 6.653 9.699 1.00 95.44 96 ARG A O 1
ATOM 792 N N . ALA A 1 97 ? -8.573 7.436 9.626 1.00 94.81 97 ALA A N 1
ATOM 793 C CA . ALA A 1 97 ? -8.909 8.793 9.205 1.00 94.81 97 ALA A CA 1
ATOM 794 C C . ALA A 1 97 ? -9.624 8.782 7.845 1.00 94.81 97 ALA A C 1
ATOM 796 O O . ALA A 1 97 ? -10.737 9.284 7.724 1.00 94.81 97 ALA A O 1
ATOM 797 N N . THR A 1 98 ? -9.050 8.077 6.866 1.00 94.12 98 THR A N 1
ATOM 798 C CA . THR A 1 98 ? -9.629 7.924 5.520 1.00 94.12 98 THR A CA 1
ATOM 799 C C . THR A 1 98 ? -11.009 7.268 5.546 1.00 94.12 98 THR A C 1
ATOM 801 O O . THR A 1 98 ? -11.902 7.638 4.795 1.00 94.12 98 THR A O 1
ATOM 804 N N . HIS A 1 99 ? -11.212 6.268 6.409 1.00 91.69 99 HIS A N 1
ATOM 805 C CA . HIS A 1 99 ? -12.492 5.564 6.503 1.00 91.69 99 HIS A CA 1
ATOM 806 C C . HIS A 1 99 ? -13.606 6.442 7.094 1.00 91.69 99 HIS A C 1
ATOM 808 O O . HIS A 1 99 ? -14.758 6.351 6.645 1.00 91.69 99 HIS A O 1
ATOM 814 N N . GLN A 1 100 ? -13.248 7.283 8.073 1.00 88.12 100 GLN A N 1
ATOM 815 C CA . GLN A 1 100 ? -14.144 8.220 8.757 1.00 88.12 100 GLN A CA 1
ATOM 816 C C . GLN A 1 100 ? -14.544 9.402 7.873 1.00 88.12 100 GLN A C 1
ATOM 818 O O . GLN A 1 100 ? -15.708 9.806 7.893 1.00 88.12 100 GLN A O 1
ATOM 823 N N . GLU A 1 101 ? -13.612 9.935 7.085 1.00 78.06 101 GLU A N 1
ATOM 824 C CA . GLU A 1 101 ? -13.878 11.027 6.152 1.00 78.06 101 GLU A CA 1
ATOM 825 C C . GLU A 1 101 ? -14.686 10.508 4.953 1.00 78.06 101 GLU A C 1
ATOM 827 O O . GLU A 1 101 ? -14.162 10.055 3.943 1.00 78.06 101 GLU A O 1
ATOM 832 N N . ASN A 1 102 ? -16.017 10.538 5.067 1.00 64.56 102 ASN A N 1
ATOM 833 C CA . ASN A 1 102 ? -16.934 10.171 3.985 1.00 64.56 102 ASN A CA 1
ATOM 834 C C . ASN A 1 102 ? -17.226 11.356 3.046 1.00 64.56 102 ASN A C 1
ATOM 836 O O . ASN A 1 102 ? -18.378 11.584 2.680 1.00 64.56 102 ASN A O 1
ATOM 840 N N . ASN A 1 103 ? -16.205 12.129 2.676 1.00 63.72 103 ASN A N 1
ATOM 841 C CA . ASN A 1 103 ? -16.364 13.397 1.949 1.00 63.72 103 ASN A CA 1
ATOM 842 C C . ASN A 1 103 ? -16.389 13.212 0.426 1.00 63.72 103 ASN A C 1
ATOM 844 O O . ASN A 1 103 ? -15.924 14.063 -0.329 1.00 63.72 103 ASN A O 1
ATOM 848 N N . CYS A 1 104 ? -16.944 12.092 -0.025 1.00 68.56 104 CYS A N 1
ATOM 849 C CA . CYS A 1 104 ? -17.196 11.819 -1.426 1.00 68.56 104 CYS A CA 1
ATOM 850 C C . CYS A 1 104 ? -18.223 12.822 -1.981 1.00 68.56 104 CYS A C 1
ATOM 852 O O . CYS A 1 104 ? -19.420 12.539 -2.016 1.00 68.56 104 CYS A O 1
ATOM 854 N N . ASN A 1 105 ? -17.765 13.993 -2.435 1.00 61.09 105 ASN A N 1
ATOM 855 C CA . ASN A 1 105 ? -18.516 14.856 -3.349 1.00 61.09 105 ASN A CA 1
ATOM 856 C C . ASN A 1 105 ? -18.487 14.212 -4.742 1.00 61.09 105 ASN A C 1
ATOM 858 O O . ASN A 1 105 ? -17.869 14.722 -5.673 1.00 61.09 105 ASN A O 1
ATOM 862 N N . CYS A 1 106 ? -19.122 13.048 -4.872 1.00 55.16 106 CYS A N 1
ATOM 863 C CA . CYS A 1 106 ? -19.423 12.467 -6.171 1.00 55.16 106 CYS A CA 1
ATOM 864 C C . CYS A 1 106 ? -20.501 13.339 -6.828 1.00 55.16 106 CYS A C 1
ATOM 866 O O . CYS A 1 106 ? -21.689 13.104 -6.612 1.00 55.16 106 CYS A O 1
ATOM 868 N N . THR A 1 107 ? -20.096 14.386 -7.549 1.00 47.22 107 THR A N 1
ATOM 869 C CA . THR A 1 107 ? -20.954 15.049 -8.546 1.00 47.22 107 THR A CA 1
ATOM 870 C C . THR A 1 107 ? -21.145 14.167 -9.763 1.00 47.22 107 THR A C 1
ATOM 872 O O . THR A 1 107 ? -20.129 13.581 -10.203 1.00 47.22 107 THR A O 1
#

Sequence (107 aa):
LGKLRDKLARGNLTGVAFLIVNDQDAHSRAMYWELKRRTAQDIPVYQQSPLKPDIWETLDGDKNDFLVYDRCGLLTFHIVLPYSFLHYPYVEAAIRATHQENNCNCT

Organism: Clarias magur (NCBI:txid1594786)

Secondary structure (DSSP, 8-state):
-HHHHHHHHHTT--S----EEEPSSHHHHHTHHHHHHHS-TTS-EEEPPTTS--HHHHTT--TT-EEEE-TTS-EEEEE-TTTT-TTSSHHHHHHHHHHH-------